Protein AF-A0A0A8K729-F1 (afdb_monomer_lite)

Organism: NCBI:txid1384459

Radius of gyration: 25.44 Å; chains: 1; bounding box: 47×19×74 Å

Secondary structure (DSSP, 8-state):
--HHHHHHHHHHHHHHHHHHHHHHHHHHHHHHHHHHHHHHHHHHHHHHHHHHHTTTS---HHHHHHHHHHHHHHHHHHHHHHHHHHHHHHHHHHHHHHHHHHHHHHHHHHHHS-TTTSPPPPP-

Sequence (124 aa):
MPEDSCDAALEELAQRELELSDAYGTMVALAAASAVSVFAFLAAVGILVLTLGILGTPAGPLGWTMVVGVGVVAALSGAVAVFGLAALVSAYANWEAAKRRRLQAYAAVQAKCPADRTPPPPST

Structure (mmCIF, N/CA/C/O backbone):
data_AF-A0A0A8K729-F1
#
_entry.id   AF-A0A0A8K729-F1
#
loop_
_atom_site.group_PDB
_atom_site.id
_atom_site.type_symbol
_atom_site.label_atom_id
_atom_site.label_alt_id
_atom_site.label_comp_id
_atom_site.label_asym_id
_atom_site.label_entity_id
_atom_site.label_seq_id
_atom_site.pdbx_PDB_ins_code
_atom_site.Cartn_x
_atom_site.Cartn_y
_atom_site.Cartn_z
_atom_site.occupancy
_atom_site.B_iso_or_equiv
_atom_site.auth_seq_id
_atom_site.auth_comp_id
_atom_site.auth_asym_id
_atom_site.auth_atom_id
_atom_site.pdbx_PDB_model_num
ATOM 1 N N . MET A 1 1 ? -25.277 -7.502 34.598 1.00 50.97 1 MET A N 1
ATOM 2 C CA . MET A 1 1 ? -23.813 -7.586 34.733 1.00 50.97 1 MET A CA 1
ATOM 3 C C . MET A 1 1 ? -23.217 -6.677 33.663 1.00 50.97 1 MET A C 1
ATOM 5 O O . MET A 1 1 ? -23.286 -7.033 32.497 1.00 50.97 1 MET A O 1
ATOM 9 N N . PRO A 1 2 ? -22.823 -5.439 34.004 1.00 60.09 2 PRO A N 1
ATOM 10 C CA . PRO A 1 2 ? -22.277 -4.474 33.042 1.00 60.09 2 PRO A CA 1
ATOM 11 C C . PRO A 1 2 ? -20.803 -4.740 32.678 1.00 60.09 2 PRO A C 1
ATOM 13 O O . PRO A 1 2 ? -20.372 -4.330 31.604 1.00 60.09 2 PRO A O 1
ATOM 16 N N . GLU A 1 3 ? -20.053 -5.459 33.520 1.00 61.44 3 GLU A N 1
ATOM 17 C CA . GLU A 1 3 ? -18.623 -5.741 33.301 1.00 61.44 3 GLU A CA 1
ATOM 18 C C . GLU A 1 3 ? -18.369 -6.650 32.089 1.00 61.44 3 GLU A C 1
ATOM 20 O O . GLU A 1 3 ? -17.582 -6.270 31.225 1.00 61.44 3 GLU A O 1
ATOM 25 N N . ASP A 1 4 ? -19.139 -7.732 31.916 1.00 72.44 4 ASP A N 1
ATOM 26 C CA . ASP A 1 4 ? -19.008 -8.634 30.753 1.00 72.44 4 ASP A CA 1
ATOM 27 C C . ASP A 1 4 ? -19.216 -7.910 29.409 1.00 72.44 4 ASP A C 1
ATOM 29 O O . ASP A 1 4 ? -18.635 -8.263 28.384 1.00 72.44 4 ASP A O 1
ATOM 33 N N . SER A 1 5 ? -20.048 -6.862 29.403 1.00 77.31 5 SER A N 1
ATOM 34 C CA . SER A 1 5 ? -20.330 -6.072 28.198 1.00 77.31 5 SER A CA 1
ATOM 35 C C . SER A 1 5 ? -19.218 -5.083 27.837 1.00 77.31 5 SER A C 1
ATOM 37 O O . SER A 1 5 ? -19.117 -4.680 26.676 1.00 77.31 5 SER A O 1
ATOM 39 N N . CYS A 1 6 ? -18.400 -4.699 28.820 1.00 78.31 6 CYS A N 1
ATOM 40 C CA . CYS A 1 6 ? -17.232 -3.848 28.632 1.00 78.31 6 CYS A CA 1
ATOM 41 C C . CYS A 1 6 ? -16.027 -4.680 28.176 1.00 78.31 6 CYS A C 1
ATOM 43 O O . CYS A 1 6 ? -15.374 -4.311 27.201 1.00 78.31 6 CYS A O 1
ATOM 45 N N . ASP A 1 7 ? -15.791 -5.835 28.803 1.00 80.56 7 ASP A N 1
ATOM 46 C CA . ASP A 1 7 ? -14.666 -6.709 28.456 1.00 80.56 7 ASP A CA 1
ATOM 47 C C . ASP A 1 7 ? -14.798 -7.250 27.018 1.00 80.56 7 ASP A C 1
ATOM 49 O O . ASP A 1 7 ? -13.837 -7.201 26.250 1.00 80.56 7 ASP A O 1
ATOM 53 N N . ALA A 1 8 ? -16.013 -7.616 26.590 1.00 82.38 8 ALA A N 1
ATOM 54 C CA . ALA A 1 8 ? -16.281 -8.002 25.201 1.00 82.38 8 ALA A CA 1
ATOM 55 C C . ALA A 1 8 ? -16.018 -6.865 24.190 1.00 82.38 8 ALA A C 1
ATOM 57 O O . ALA A 1 8 ? -15.535 -7.107 23.085 1.00 82.38 8 ALA A O 1
ATOM 58 N N . ALA A 1 9 ? -16.315 -5.612 24.555 1.00 77.12 9 ALA A N 1
ATOM 59 C CA . ALA A 1 9 ? -16.080 -4.460 23.683 1.00 77.12 9 ALA A CA 1
ATOM 60 C C . ALA A 1 9 ? -14.583 -4.110 23.580 1.00 77.12 9 ALA A C 1
ATOM 62 O O . ALA A 1 9 ? -14.120 -3.682 22.521 1.00 77.12 9 ALA A O 1
ATOM 63 N N . LEU A 1 10 ? -13.821 -4.307 24.661 1.00 78.81 10 LEU A N 1
ATOM 64 C CA . LEU A 1 10 ? -12.364 -4.149 24.674 1.00 78.81 10 LEU A CA 1
ATOM 65 C C . LEU A 1 10 ? -11.671 -5.223 23.828 1.00 78.81 10 LEU A C 1
ATOM 67 O O . LEU A 1 10 ? -10.760 -4.900 23.066 1.00 78.81 10 LEU A O 1
ATOM 71 N N . GLU A 1 11 ? -12.121 -6.475 23.913 1.00 83.00 11 GLU A N 1
ATOM 72 C CA . GLU A 1 11 ? -11.594 -7.570 23.093 1.00 83.00 11 GLU A CA 1
ATOM 73 C C . GLU A 1 11 ? -11.858 -7.333 21.597 1.00 83.00 11 GLU A C 1
ATOM 75 O O . GLU A 1 11 ? -10.954 -7.479 20.770 1.00 83.00 11 GLU A O 1
ATOM 80 N N . GLU A 1 12 ? -13.060 -6.864 21.246 1.00 81.50 12 GLU A N 1
ATOM 81 C CA . GLU A 1 12 ? -13.395 -6.486 19.871 1.00 81.50 12 GLU A CA 1
ATOM 82 C C . GLU A 1 12 ? -12.508 -5.331 19.371 1.00 81.50 12 GLU A C 1
ATOM 84 O O . GLU A 1 12 ? -12.033 -5.357 18.234 1.00 81.50 12 GLU A O 1
ATOM 89 N N . LEU A 1 13 ? -12.202 -4.343 20.220 1.00 77.88 13 LEU A N 1
ATOM 90 C CA . LEU A 1 13 ? -11.288 -3.253 19.872 1.00 77.88 13 LEU A CA 1
ATOM 91 C C . LEU A 1 13 ? -9.853 -3.749 19.620 1.00 77.88 13 LEU A C 1
ATOM 93 O O . LEU A 1 13 ? -9.237 -3.344 18.632 1.00 77.88 13 LEU A O 1
ATOM 97 N N . ALA A 1 14 ? -9.343 -4.647 20.466 1.00 80.38 14 ALA A N 1
ATOM 98 C CA . ALA A 1 14 ? -8.008 -5.230 20.324 1.00 80.38 14 ALA A CA 1
ATOM 99 C C . ALA A 1 14 ? -7.871 -6.053 19.029 1.00 80.38 14 ALA A C 1
ATOM 101 O O . ALA A 1 14 ? -6.868 -5.945 18.319 1.00 80.38 14 ALA A O 1
ATOM 102 N N . GLN A 1 15 ? -8.904 -6.816 18.656 1.00 84.12 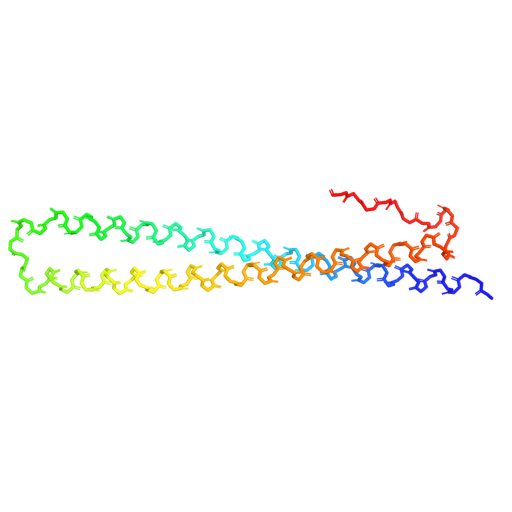15 GLN A N 1
ATOM 103 C CA . GLN A 1 15 ? -8.936 -7.522 17.370 1.00 84.12 15 GLN A CA 1
ATOM 104 C C . GLN A 1 15 ? -8.905 -6.551 16.181 1.00 84.12 15 GLN A C 1
ATOM 106 O O . GLN A 1 15 ? -8.168 -6.772 15.218 1.00 84.12 15 GLN A O 1
ATOM 111 N N . ARG A 1 16 ? -9.650 -5.438 16.248 1.00 79.12 16 ARG A N 1
ATOM 112 C CA . ARG A 1 16 ? -9.644 -4.414 15.187 1.00 79.12 16 ARG A CA 1
ATOM 113 C C . ARG A 1 16 ? -8.313 -3.675 15.074 1.00 79.12 16 ARG A C 1
ATOM 115 O O . ARG A 1 16 ? -7.969 -3.222 13.984 1.00 79.12 16 ARG A O 1
ATOM 122 N N . GLU A 1 17 ? -7.562 -3.537 16.162 1.00 77.94 17 GLU A N 1
ATOM 123 C CA . GLU A 1 17 ? -6.203 -2.987 16.119 1.00 77.94 17 GLU A CA 1
ATOM 124 C C . GLU A 1 17 ? -5.227 -3.906 15.388 1.00 77.94 17 GLU A C 1
ATOM 126 O O . GLU A 1 17 ? -4.463 -3.426 14.548 1.00 77.94 17 GLU A O 1
ATOM 131 N N . LEU A 1 18 ? -5.302 -5.215 15.641 1.00 80.25 18 LEU A N 1
ATOM 132 C CA . LEU A 1 18 ? -4.524 -6.213 14.907 1.00 80.25 18 LEU A CA 1
ATOM 133 C C . LEU A 1 18 ? -4.849 -6.176 13.408 1.00 80.25 18 LEU A C 1
ATOM 135 O O . LEU A 1 18 ? -3.929 -6.030 12.603 1.00 80.25 18 LEU A O 1
ATOM 139 N N . GLU A 1 19 ? -6.134 -6.189 13.032 1.00 77.81 19 GLU A N 1
ATOM 140 C CA . GLU A 1 19 ? -6.567 -6.044 11.630 1.00 77.81 19 GLU A CA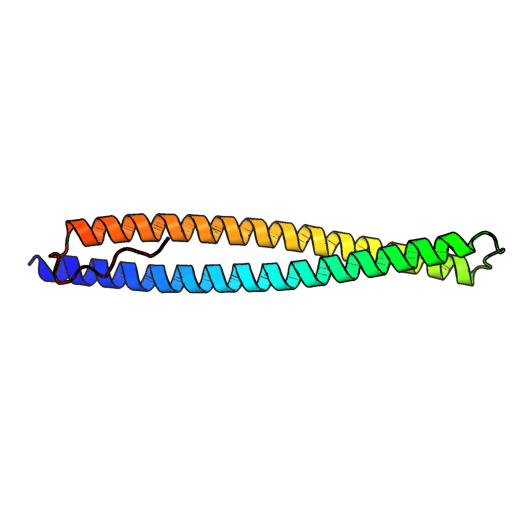 1
ATOM 141 C C . GLU A 1 19 ? -6.028 -4.756 10.981 1.00 77.81 19 GLU A C 1
ATOM 143 O O . GLU A 1 19 ? -5.601 -4.763 9.826 1.00 77.81 19 GLU A O 1
ATOM 148 N N . LEU A 1 20 ? -6.026 -3.636 11.713 1.00 77.06 20 LEU A N 1
ATOM 149 C CA . LEU A 1 20 ? -5.536 -2.356 11.202 1.00 77.06 20 LEU A CA 1
ATOM 150 C C . LEU A 1 20 ? -4.013 -2.353 11.019 1.00 77.06 20 LEU A C 1
ATOM 152 O O . LEU A 1 20 ? -3.523 -1.804 10.030 1.00 77.06 20 LEU A O 1
ATOM 156 N N . SER A 1 21 ? -3.274 -2.965 11.948 1.00 77.31 21 SER A N 1
ATOM 157 C CA . SER A 1 21 ? -1.817 -3.108 11.850 1.00 77.31 21 SER A CA 1
ATOM 158 C C . SER A 1 21 ? -1.397 -3.992 10.674 1.00 77.31 21 SER A C 1
ATOM 160 O O . SER A 1 21 ? -0.470 -3.635 9.947 1.00 77.31 21 SER A O 1
ATOM 162 N N . ASP A 1 22 ? -2.128 -5.078 10.423 1.00 82.62 22 ASP A N 1
ATOM 163 C CA . ASP A 1 22 ? -1.872 -5.994 9.310 1.00 82.62 22 ASP A CA 1
ATOM 164 C C . ASP A 1 22 ? -2.209 -5.343 7.955 1.00 82.62 22 ASP A C 1
ATOM 166 O O . ASP A 1 22 ? -1.416 -5.365 7.007 1.00 82.62 22 ASP A O 1
ATOM 170 N N . ALA A 1 23 ? -3.340 -4.629 7.886 1.00 77.69 23 ALA A N 1
ATOM 171 C CA . ALA A 1 23 ? -3.719 -3.845 6.711 1.00 77.69 23 ALA A CA 1
ATOM 172 C C . ALA A 1 23 ? -2.707 -2.724 6.408 1.00 77.69 23 ALA A C 1
ATOM 174 O O . ALA A 1 23 ? -2.369 -2.490 5.245 1.00 77.69 23 ALA A O 1
ATOM 175 N N . TYR A 1 24 ? -2.188 -2.052 7.442 1.00 77.69 24 TYR A N 1
ATOM 176 C CA . TYR A 1 24 ? -1.132 -1.050 7.294 1.00 77.69 24 TYR A CA 1
ATOM 177 C C . TYR A 1 24 ? 0.178 -1.678 6.805 1.00 77.69 24 TYR A C 1
ATOM 179 O O . TYR A 1 24 ? 0.786 -1.167 5.866 1.00 77.69 24 TYR A O 1
ATOM 187 N N . GLY A 1 25 ? 0.585 -2.813 7.381 1.00 76.62 25 GLY A N 1
ATOM 188 C CA . GLY A 1 25 ? 1.763 -3.562 6.940 1.00 76.62 25 GLY A CA 1
ATOM 189 C C . GLY A 1 25 ? 1.676 -3.948 5.463 1.00 76.62 25 GLY A C 1
ATOM 190 O O . GLY A 1 25 ? 2.613 -3.712 4.700 1.00 76.62 25 GLY A O 1
ATOM 191 N N . THR A 1 26 ? 0.512 -4.436 5.032 1.00 77.06 26 THR A N 1
ATOM 192 C CA . THR A 1 26 ? 0.242 -4.776 3.629 1.00 77.06 26 THR A CA 1
ATOM 193 C C . THR A 1 26 ? 0.301 -3.546 2.720 1.00 77.06 26 THR A C 1
ATOM 195 O O . THR A 1 26 ? 0.921 -3.592 1.655 1.00 77.06 26 THR A O 1
ATOM 198 N N . MET A 1 27 ? -0.288 -2.421 3.140 1.00 75.81 27 MET A N 1
ATOM 199 C CA . MET A 1 27 ? -0.229 -1.162 2.395 1.00 75.81 27 MET A CA 1
ATOM 200 C C . MET A 1 27 ? 1.214 -0.668 2.232 1.00 75.81 27 MET A C 1
ATOM 202 O O . MET A 1 27 ? 1.611 -0.304 1.127 1.00 75.81 27 MET A O 1
ATOM 206 N N . VAL A 1 28 ? 2.013 -0.679 3.302 1.00 77.50 28 VAL A N 1
ATOM 207 C CA . VAL A 1 28 ? 3.416 -0.236 3.274 1.00 77.50 28 VAL A CA 1
ATOM 208 C C . VAL A 1 28 ? 4.270 -1.162 2.408 1.00 77.50 28 VAL A C 1
ATOM 210 O O . VAL A 1 28 ? 5.080 -0.679 1.617 1.00 77.50 28 VAL A O 1
ATOM 213 N N . ALA A 1 29 ? 4.068 -2.479 2.497 1.00 76.06 29 ALA A N 1
ATOM 214 C CA . ALA A 1 29 ? 4.773 -3.448 1.661 1.00 76.06 29 ALA A CA 1
ATOM 215 C C . ALA A 1 29 ? 4.468 -3.238 0.168 1.00 76.06 29 ALA A C 1
ATOM 217 O O . ALA A 1 29 ? 5.385 -3.200 -0.656 1.00 76.06 29 ALA A O 1
ATOM 218 N N . LEU A 1 30 ? 3.195 -3.025 -0.182 1.00 76.19 30 LEU A N 1
ATOM 219 C CA . LEU A 1 30 ? 2.784 -2.692 -1.548 1.00 76.19 30 LEU A CA 1
ATOM 220 C C . LEU A 1 30 ? 3.326 -1.329 -1.993 1.00 76.19 30 LEU A C 1
ATOM 222 O O . LEU A 1 30 ? 3.748 -1.193 -3.140 1.00 76.19 30 LEU A O 1
ATOM 226 N N . ALA A 1 31 ? 3.374 -0.337 -1.100 1.00 71.69 31 ALA A N 1
ATOM 227 C CA . ALA A 1 31 ? 3.922 0.983 -1.401 1.00 71.69 31 ALA A CA 1
ATOM 228 C C . ALA A 1 31 ? 5.411 0.877 -1.748 1.00 71.69 31 ALA A C 1
ATOM 230 O O . ALA A 1 31 ? 5.840 1.377 -2.788 1.00 71.69 31 ALA A O 1
ATOM 231 N N . ALA A 1 32 ? 6.181 0.148 -0.938 1.00 71.75 32 ALA A N 1
ATOM 232 C CA . ALA A 1 32 ? 7.592 -0.112 -1.191 1.00 71.75 32 ALA A CA 1
ATOM 233 C C . ALA A 1 32 ? 7.810 -0.868 -2.514 1.00 71.75 32 ALA A C 1
ATOM 235 O O . ALA A 1 32 ? 8.651 -0.468 -3.319 1.00 71.75 32 ALA A O 1
ATOM 236 N N . ALA A 1 33 ? 7.013 -1.907 -2.787 1.00 70.44 33 ALA A N 1
ATOM 237 C CA . ALA A 1 33 ? 7.086 -2.657 -4.041 1.00 70.44 33 ALA A CA 1
ATOM 238 C C . ALA A 1 33 ? 6.758 -1.783 -5.266 1.00 70.44 33 ALA A C 1
ATOM 240 O O . ALA A 1 33 ? 7.445 -1.854 -6.288 1.00 70.44 33 ALA A O 1
ATOM 241 N N . SER A 1 34 ? 5.745 -0.919 -5.155 1.00 67.06 34 SER A N 1
ATOM 242 C CA . SER A 1 34 ? 5.361 0.011 -6.220 1.00 67.06 34 SER A CA 1
ATOM 243 C C . SER A 1 34 ? 6.413 1.099 -6.467 1.00 67.06 34 SER A C 1
ATOM 245 O O . SER A 1 34 ? 6.659 1.467 -7.611 1.00 67.06 34 SER A O 1
ATOM 247 N N . ALA A 1 35 ? 7.112 1.569 -5.430 1.00 72.44 35 ALA A N 1
ATOM 248 C CA . ALA A 1 35 ? 8.206 2.521 -5.599 1.00 72.44 35 ALA A CA 1
ATOM 249 C C . ALA A 1 35 ? 9.361 1.899 -6.401 1.00 72.44 35 ALA A C 1
ATOM 251 O O . ALA A 1 35 ? 9.841 2.494 -7.365 1.00 72.44 35 ALA A O 1
ATOM 252 N N . VAL A 1 36 ? 9.766 0.670 -6.056 1.00 73.12 36 VAL A N 1
ATOM 253 C CA . VAL A 1 36 ? 10.835 -0.055 -6.766 1.00 73.12 36 VAL A CA 1
ATOM 254 C C . VAL A 1 36 ? 10.466 -0.303 -8.234 1.00 73.12 36 VAL A C 1
ATOM 256 O O . VAL A 1 36 ? 11.321 -0.150 -9.110 1.00 73.12 36 VAL A O 1
ATOM 259 N N . SER A 1 37 ? 9.202 -0.621 -8.535 1.00 67.69 37 SER A N 1
ATOM 260 C CA . SER A 1 37 ? 8.758 -0.836 -9.919 1.00 67.69 37 SER A CA 1
ATOM 261 C C . SER A 1 37 ? 8.757 0.449 -10.755 1.00 67.69 37 SER A C 1
ATOM 263 O O . SER A 1 37 ? 9.140 0.410 -11.925 1.00 67.69 37 SER A O 1
ATOM 265 N N . VAL A 1 38 ? 8.425 1.602 -10.161 1.00 70.50 38 VAL A N 1
ATOM 266 C CA . VAL A 1 38 ? 8.511 2.911 -10.833 1.00 70.50 38 VAL A CA 1
ATOM 267 C C . VAL A 1 38 ? 9.960 3.261 -11.182 1.00 70.50 38 VAL A C 1
ATOM 269 O O . VAL A 1 38 ? 10.231 3.684 -12.307 1.00 70.50 38 VAL A O 1
ATOM 272 N N . PHE A 1 39 ? 10.909 3.033 -10.268 1.00 74.25 39 PHE A N 1
ATOM 273 C CA . PHE A 1 39 ? 12.332 3.241 -10.559 1.00 74.25 39 PHE A CA 1
ATOM 274 C C . PHE A 1 39 ? 12.838 2.314 -11.671 1.00 74.25 39 PHE A C 1
ATOM 276 O O . PHE A 1 39 ? 13.550 2.768 -12.568 1.00 74.25 39 PHE A O 1
ATOM 283 N N . ALA A 1 40 ? 12.436 1.039 -11.659 1.00 70.19 40 ALA A N 1
ATOM 284 C CA . ALA A 1 40 ? 12.791 0.087 -12.710 1.00 70.19 40 ALA A CA 1
ATOM 285 C C . ALA A 1 40 ? 12.230 0.503 -14.083 1.00 70.19 40 ALA A C 1
ATOM 287 O O . ALA A 1 40 ? 12.941 0.437 -15.088 1.00 70.19 40 ALA A O 1
ATOM 288 N N . PHE A 1 41 ? 10.988 0.995 -14.128 1.00 71.44 41 PHE A N 1
ATOM 289 C CA . PHE A 1 41 ? 10.378 1.506 -15.354 1.00 71.44 41 PHE A CA 1
ATOM 290 C C . PHE A 1 41 ? 11.111 2.742 -15.890 1.00 71.44 41 PHE A C 1
ATOM 292 O O . PHE A 1 41 ? 11.453 2.781 -17.071 1.00 71.44 41 PHE A O 1
ATOM 299 N N . LEU A 1 42 ? 11.415 3.725 -15.036 1.00 75.62 42 LEU A N 1
ATOM 300 C CA . LEU A 1 42 ? 12.163 4.922 -15.439 1.00 75.62 42 LEU A CA 1
ATOM 301 C C . LEU A 1 42 ? 13.554 4.574 -15.985 1.00 75.62 42 LEU A C 1
ATOM 303 O O . LEU A 1 42 ? 13.973 5.145 -16.992 1.00 75.62 42 LEU A O 1
ATOM 307 N N . ALA A 1 43 ? 14.245 3.608 -15.375 1.00 74.44 43 ALA A N 1
ATOM 308 C CA . ALA A 1 43 ? 15.523 3.114 -15.879 1.00 74.44 43 ALA A CA 1
ATOM 309 C C . ALA A 1 43 ? 15.377 2.446 -17.259 1.00 74.44 43 ALA A C 1
ATOM 311 O O . ALA A 1 43 ? 16.151 2.746 -18.169 1.00 74.44 43 ALA A O 1
ATOM 312 N N . ALA A 1 44 ? 14.360 1.598 -17.449 1.00 70.44 44 ALA A N 1
ATOM 313 C CA . ALA A 1 44 ?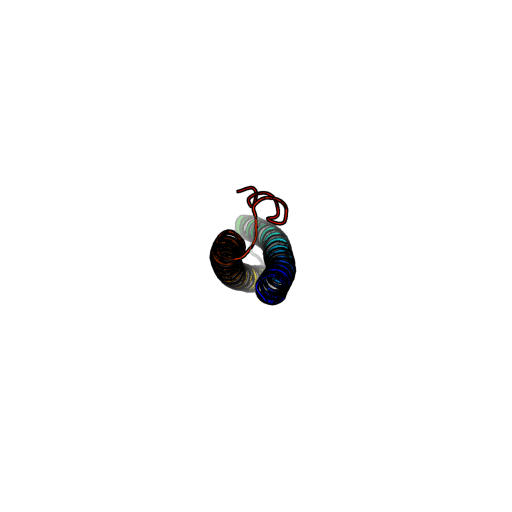 14.087 0.949 -18.732 1.00 70.44 44 ALA A CA 1
ATOM 314 C C . ALA A 1 44 ? 13.755 1.963 -19.842 1.00 70.44 44 ALA A C 1
ATOM 316 O O . ALA A 1 44 ? 14.274 1.855 -20.953 1.00 70.44 44 ALA A O 1
ATOM 317 N N . VAL A 1 45 ? 12.950 2.986 -19.536 1.00 72.81 45 VAL A N 1
ATOM 318 C CA . VAL A 1 45 ? 12.637 4.080 -20.468 1.00 72.81 45 VAL A CA 1
ATOM 319 C C . VAL A 1 45 ? 13.885 4.905 -20.783 1.00 72.81 45 VAL A C 1
ATOM 321 O O . VAL A 1 45 ? 14.119 5.225 -21.946 1.00 72.81 45 VAL A O 1
ATOM 324 N N . GLY A 1 46 ? 14.723 5.206 -19.788 1.00 74.75 46 GLY A N 1
ATOM 325 C CA . GLY A 1 46 ? 15.997 5.896 -20.000 1.00 74.75 46 GLY A CA 1
ATOM 326 C C . GLY A 1 46 ? 16.905 5.144 -20.975 1.00 74.75 46 GLY A C 1
ATOM 327 O O . GLY A 1 46 ? 17.414 5.740 -21.921 1.00 74.75 46 GLY A O 1
ATOM 328 N N . ILE A 1 47 ? 17.035 3.824 -20.808 1.00 71.31 47 ILE A N 1
ATOM 329 C CA . ILE A 1 47 ? 17.788 2.949 -21.722 1.00 71.31 47 ILE A CA 1
ATOM 330 C C . ILE A 1 47 ? 17.155 2.933 -23.123 1.00 71.31 47 ILE A C 1
ATOM 332 O O . ILE A 1 47 ? 17.876 2.961 -24.122 1.00 71.31 47 ILE A O 1
ATOM 336 N N . LEU A 1 48 ? 15.821 2.934 -23.221 1.00 69.94 48 LEU A N 1
ATOM 337 C CA . LEU A 1 48 ? 15.111 2.999 -24.502 1.00 69.94 48 LEU A CA 1
ATOM 338 C C . LEU A 1 48 ? 15.395 4.309 -25.247 1.00 69.94 48 LEU A C 1
ATOM 340 O O . LEU A 1 48 ? 15.690 4.293 -26.435 1.00 69.94 48 LEU A O 1
ATOM 344 N N . VAL A 1 49 ? 15.355 5.448 -24.556 1.00 71.00 49 VAL A N 1
ATOM 345 C CA . VAL A 1 49 ? 15.662 6.755 -25.158 1.00 71.00 49 VAL A CA 1
ATOM 346 C C . VAL A 1 49 ? 17.124 6.819 -25.601 1.00 71.00 49 VAL A C 1
ATOM 348 O O . VAL A 1 49 ? 17.416 7.312 -26.688 1.00 71.00 49 VAL A O 1
ATOM 351 N N . LEU A 1 50 ? 18.042 6.272 -24.801 1.00 70.06 50 LEU A N 1
ATOM 352 C CA . LEU A 1 50 ? 19.471 6.231 -25.120 1.00 70.06 50 LEU A CA 1
ATOM 353 C C . LEU A 1 50 ? 19.755 5.345 -26.342 1.00 70.06 50 LEU A C 1
ATOM 355 O O . LEU A 1 50 ? 20.509 5.741 -27.225 1.00 70.06 50 LEU A O 1
ATOM 359 N N . THR A 1 51 ? 19.102 4.184 -26.434 1.00 65.12 51 THR A N 1
ATOM 360 C CA . THR A 1 51 ? 19.192 3.299 -27.609 1.00 65.12 51 THR A CA 1
ATOM 361 C C . THR A 1 51 ? 18.541 3.917 -28.846 1.00 65.12 51 THR A C 1
ATOM 363 O O . THR A 1 51 ? 19.100 3.805 -29.936 1.00 65.12 51 THR A O 1
ATOM 366 N N . LEU A 1 52 ? 17.429 4.647 -28.690 1.00 65.06 52 LEU A N 1
ATOM 367 C CA . LEU A 1 52 ? 16.792 5.385 -29.782 1.00 65.06 52 LEU A CA 1
ATOM 368 C C . LEU A 1 52 ? 17.635 6.573 -30.275 1.00 65.06 52 LEU A C 1
ATOM 370 O O . LEU A 1 52 ? 17.672 6.837 -31.472 1.00 65.06 52 LEU A O 1
ATOM 374 N N . GLY A 1 53 ? 18.368 7.258 -29.394 1.00 62.59 53 GLY A N 1
ATOM 375 C CA . GLY A 1 53 ? 19.295 8.334 -29.772 1.00 62.59 53 GLY A CA 1
ATOM 376 C C . GLY A 1 53 ? 20.464 7.870 -30.653 1.00 62.59 53 GLY A C 1
ATOM 377 O O . GLY A 1 53 ? 21.060 8.676 -31.364 1.00 62.59 53 GLY A O 1
ATOM 378 N N . ILE A 1 54 ? 20.764 6.567 -30.658 1.00 59.88 54 ILE A N 1
ATOM 379 C CA . ILE A 1 54 ? 21.825 5.949 -31.467 1.00 59.88 54 ILE A CA 1
ATOM 380 C C . ILE A 1 54 ? 21.312 5.542 -32.874 1.00 59.88 54 ILE A C 1
ATOM 382 O O . ILE A 1 54 ? 22.123 5.247 -33.757 1.00 59.88 54 ILE A O 1
ATOM 386 N N . LEU A 1 55 ? 19.995 5.623 -33.158 1.00 53.53 55 LEU A N 1
ATOM 387 C CA . LEU A 1 55 ? 19.392 5.275 -34.467 1.00 53.53 55 LEU A CA 1
ATOM 388 C C . LEU A 1 55 ? 19.847 6.139 -35.661 1.00 53.53 55 LEU A C 1
ATOM 390 O O . LEU A 1 55 ? 19.466 5.851 -36.793 1.00 53.53 55 LEU A O 1
ATOM 394 N N . GLY A 1 56 ? 2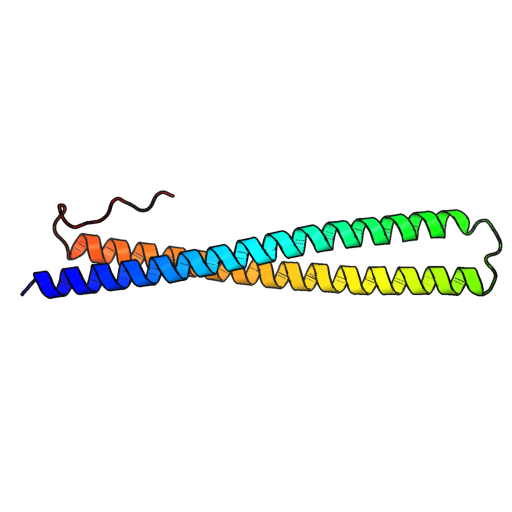0.683 7.161 -35.456 1.00 55.94 56 GLY A N 1
ATOM 395 C CA . GLY A 1 56 ? 21.395 7.830 -36.553 1.00 55.94 56 GLY A CA 1
ATOM 396 C C . GLY A 1 56 ? 22.440 6.940 -37.245 1.00 55.94 56 GLY A C 1
ATOM 397 O O . GLY A 1 56 ? 22.956 7.299 -38.301 1.00 55.94 56 GLY A O 1
ATOM 398 N N . THR A 1 57 ? 22.751 5.774 -36.673 1.00 57.69 57 THR A N 1
ATOM 399 C CA . THR A 1 57 ? 23.600 4.744 -37.283 1.00 57.69 57 THR A CA 1
ATOM 400 C C . THR A 1 57 ? 22.733 3.602 -37.820 1.00 57.69 57 THR A C 1
ATOM 402 O O . THR A 1 57 ? 21.740 3.258 -37.177 1.00 57.69 57 THR A O 1
ATOM 405 N N . PRO A 1 58 ? 23.048 3.005 -38.990 1.00 56.12 58 PRO A N 1
ATOM 406 C CA . PRO A 1 58 ? 22.270 1.904 -39.551 1.00 56.12 58 PRO A CA 1
ATOM 407 C C . PRO A 1 58 ? 22.381 0.683 -38.635 1.00 56.12 58 PRO A C 1
ATOM 409 O O . PRO A 1 58 ? 23.285 -0.144 -38.750 1.00 56.12 58 PRO A O 1
ATOM 412 N N . ALA A 1 59 ? 21.456 0.596 -37.685 1.00 58.34 59 ALA A N 1
ATOM 413 C CA . ALA A 1 59 ? 21.287 -0.536 -36.805 1.00 58.34 59 ALA A CA 1
ATOM 414 C C . ALA A 1 59 ? 20.922 -1.751 -37.667 1.00 58.34 59 ALA A C 1
ATOM 416 O O . ALA A 1 59 ? 19.802 -1.868 -38.167 1.00 58.34 59 ALA A O 1
ATOM 417 N N . GLY A 1 60 ? 21.886 -2.652 -37.869 1.00 60.78 60 GLY A N 1
ATOM 418 C CA . GLY A 1 60 ? 21.632 -3.960 -38.467 1.00 60.78 60 GLY A CA 1
ATOM 419 C C . GLY A 1 60 ? 20.589 -4.758 -37.662 1.00 60.78 60 GLY A C 1
ATOM 420 O O . GLY A 1 60 ? 20.129 -4.306 -36.613 1.00 60.78 60 GLY A O 1
ATOM 421 N N . PRO A 1 61 ? 20.223 -5.975 -38.093 1.00 62.28 61 PRO A N 1
ATOM 422 C CA . PRO A 1 61 ? 19.175 -6.785 -37.454 1.00 62.28 61 PRO A CA 1
ATOM 423 C C . PRO A 1 61 ? 19.333 -6.951 -35.925 1.00 62.28 61 PRO A C 1
ATOM 425 O O . PRO A 1 61 ? 18.336 -6.993 -35.209 1.00 62.28 61 PRO A O 1
ATOM 428 N N . LEU A 1 62 ? 20.569 -6.939 -35.408 1.00 65.25 62 LEU A N 1
ATOM 429 C CA . LEU A 1 62 ? 20.886 -6.938 -33.971 1.00 65.25 62 LEU A CA 1
ATOM 430 C C . LEU A 1 62 ? 20.388 -5.689 -33.212 1.00 65.25 62 LEU A C 1
ATOM 432 O O . LEU A 1 62 ? 19.920 -5.797 -32.077 1.00 65.25 62 LEU A O 1
ATOM 436 N N . GLY A 1 63 ? 20.445 -4.503 -33.820 1.00 67.75 63 GLY A N 1
ATOM 437 C CA . GLY A 1 63 ? 19.959 -3.275 -33.186 1.00 67.75 63 GLY A CA 1
ATOM 438 C C . GLY A 1 63 ? 18.432 -3.228 -33.105 1.00 67.75 63 GLY A C 1
ATOM 439 O O . GLY A 1 63 ? 17.887 -2.822 -32.081 1.00 67.75 63 GLY A O 1
ATOM 440 N N . TRP A 1 64 ? 17.732 -3.762 -34.111 1.00 70.75 64 TRP A N 1
ATOM 441 C CA . TRP A 1 64 ? 16.275 -3.930 -34.060 1.00 70.75 64 TRP A CA 1
ATOM 442 C C . TRP A 1 64 ? 15.838 -4.909 -32.968 1.00 70.75 64 TRP A C 1
ATOM 444 O O . TRP A 1 64 ? 14.886 -4.619 -32.245 1.00 70.75 64 TRP A O 1
ATOM 454 N N . THR A 1 65 ? 16.554 -6.025 -32.777 1.00 75.06 65 THR A N 1
ATOM 455 C CA . THR A 1 65 ? 16.256 -6.946 -31.667 1.00 75.06 65 THR A CA 1
ATOM 456 C C . THR A 1 65 ? 16.444 -6.300 -30.295 1.00 75.06 65 THR A C 1
ATOM 458 O O . THR A 1 65 ? 15.651 -6.567 -29.394 1.00 75.06 65 THR A O 1
ATOM 461 N N . MET A 1 66 ? 17.425 -5.402 -30.138 1.00 70.31 66 MET A N 1
ATOM 462 C CA . MET A 1 66 ? 17.592 -4.624 -28.906 1.00 70.31 66 MET A CA 1
ATOM 463 C C . MET A 1 66 ? 16.427 -3.657 -28.682 1.00 70.31 66 MET A C 1
ATOM 465 O O . MET A 1 66 ? 15.863 -3.647 -27.594 1.00 70.31 66 MET A O 1
ATOM 469 N N . VAL A 1 67 ? 16.019 -2.891 -29.699 1.00 71.88 67 VAL A N 1
ATOM 470 C CA . VAL A 1 67 ? 14.894 -1.943 -29.585 1.00 71.88 67 VAL A CA 1
ATOM 471 C C . VAL A 1 67 ? 13.592 -2.666 -29.235 1.00 71.88 67 VAL A C 1
ATOM 473 O O . VAL A 1 67 ? 12.877 -2.242 -28.328 1.00 71.88 67 VAL A O 1
ATOM 476 N N . VAL A 1 68 ? 13.304 -3.792 -29.897 1.00 78.62 68 VAL A N 1
ATOM 477 C CA . VAL A 1 68 ? 12.131 -4.624 -29.584 1.00 78.62 68 VAL A CA 1
ATOM 478 C C . VAL A 1 68 ? 12.233 -5.192 -28.167 1.00 78.62 68 VAL A C 1
ATOM 480 O O . VAL A 1 68 ? 11.266 -5.114 -27.414 1.00 78.62 68 VAL A O 1
ATOM 483 N N . GLY A 1 69 ? 13.402 -5.704 -27.772 1.00 76.12 69 GLY A N 1
ATOM 484 C CA . GLY A 1 69 ? 13.636 -6.226 -26.425 1.00 76.12 69 GLY A CA 1
ATOM 485 C C . GLY A 1 69 ? 13.399 -5.177 -25.338 1.00 76.12 69 GLY A C 1
ATOM 486 O O . GLY A 1 69 ? 12.662 -5.433 -24.387 1.00 76.12 69 GLY A O 1
ATOM 487 N N . VAL A 1 70 ? 13.947 -3.970 -25.502 1.00 74.94 70 VAL A N 1
ATOM 488 C CA . VAL A 1 70 ? 13.737 -2.865 -24.555 1.00 74.94 70 VAL A CA 1
ATOM 489 C C . VAL A 1 70 ? 12.274 -2.408 -24.563 1.00 74.94 70 VAL A C 1
ATOM 491 O O . VAL A 1 70 ? 11.717 -2.150 -23.498 1.00 74.94 70 VAL A O 1
ATOM 494 N N . GLY A 1 71 ? 11.615 -2.380 -25.725 1.00 74.06 71 GLY A N 1
ATOM 495 C CA . GLY A 1 71 ? 10.185 -2.083 -25.830 1.00 74.06 71 GLY A CA 1
ATOM 496 C C . GLY A 1 71 ? 9.310 -3.073 -25.053 1.00 74.06 71 GLY A C 1
ATOM 497 O O . GLY A 1 71 ? 8.411 -2.659 -24.320 1.00 74.06 71 GLY A O 1
ATOM 498 N N . VAL A 1 72 ? 9.609 -4.373 -25.139 1.00 81.50 72 VAL A N 1
ATOM 499 C CA . VAL A 1 72 ? 8.911 -5.419 -24.371 1.00 81.50 72 VAL A CA 1
ATOM 500 C C . VAL A 1 72 ? 9.155 -5.257 -22.869 1.00 81.50 72 VAL A C 1
ATOM 502 O O . VAL A 1 72 ? 8.205 -5.311 -22.088 1.00 81.50 72 VAL A O 1
ATOM 505 N N . VAL A 1 73 ? 10.398 -5.002 -22.449 1.00 78.44 73 VAL A N 1
ATOM 506 C CA . VAL A 1 73 ? 10.729 -4.762 -21.031 1.00 78.44 73 VAL A CA 1
ATOM 507 C C . VAL A 1 73 ? 10.007 -3.525 -20.494 1.00 78.44 73 VAL A C 1
ATOM 509 O O . VAL A 1 73 ? 9.469 -3.568 -19.385 1.00 78.44 73 VAL A O 1
ATOM 512 N N . ALA A 1 74 ? 9.940 -2.445 -21.276 1.00 75.19 74 ALA A N 1
ATOM 513 C CA . ALA A 1 74 ? 9.216 -1.233 -20.908 1.00 75.19 74 ALA A CA 1
ATOM 514 C C . ALA A 1 74 ? 7.710 -1.501 -20.760 1.00 75.19 74 ALA A C 1
ATOM 516 O O . ALA A 1 74 ? 7.116 -1.105 -19.759 1.00 75.19 74 ALA A O 1
ATOM 517 N N . ALA A 1 75 ? 7.099 -2.232 -21.697 1.00 79.56 75 ALA A N 1
ATOM 518 C CA . ALA A 1 75 ? 5.683 -2.591 -21.628 1.00 79.56 75 ALA A CA 1
ATOM 519 C C . ALA A 1 75 ? 5.359 -3.457 -20.396 1.00 79.56 75 ALA A C 1
ATOM 521 O O . ALA A 1 75 ? 4.414 -3.159 -19.665 1.00 79.56 75 ALA A O 1
ATOM 522 N N . LEU A 1 76 ? 6.169 -4.487 -20.121 1.00 82.12 76 LEU A N 1
ATOM 523 C CA . LEU A 1 76 ? 6.002 -5.346 -18.943 1.00 82.12 76 LEU A CA 1
ATOM 524 C C . LEU A 1 76 ? 6.176 -4.561 -17.638 1.00 82.12 76 LEU A C 1
ATOM 526 O O . LEU A 1 76 ? 5.369 -4.699 -16.720 1.00 82.12 76 LEU A O 1
ATOM 530 N N . SER A 1 77 ? 7.186 -3.694 -17.571 1.00 79.12 77 SER A N 1
ATOM 531 C CA . SER A 1 77 ? 7.439 -2.848 -16.400 1.00 79.12 77 SER A CA 1
ATOM 532 C C . SER A 1 77 ? 6.293 -1.857 -16.165 1.00 79.12 77 SER A C 1
ATOM 534 O O . SER A 1 77 ? 5.865 -1.672 -15.028 1.00 79.12 77 SER A O 1
ATOM 536 N N . GLY A 1 78 ? 5.738 -1.274 -17.234 1.00 75.19 78 GLY A N 1
ATOM 537 C CA . GLY A 1 78 ? 4.562 -0.407 -17.161 1.00 75.19 78 GLY A CA 1
ATOM 538 C C . GLY A 1 78 ? 3.319 -1.148 -16.666 1.00 75.19 78 GLY A C 1
ATOM 539 O O . GLY A 1 78 ? 2.615 -0.647 -15.791 1.00 75.19 78 GLY A O 1
ATOM 540 N N . ALA A 1 79 ? 3.078 -2.370 -17.150 1.00 82.56 79 ALA A N 1
ATOM 541 C CA . ALA A 1 79 ? 1.977 -3.203 -16.670 1.00 82.56 79 ALA A CA 1
ATOM 542 C C . ALA A 1 79 ? 2.118 -3.519 -15.171 1.00 82.56 79 ALA A C 1
ATOM 544 O O . ALA A 1 79 ? 1.174 -3.309 -14.411 1.00 82.56 79 ALA A O 1
ATOM 545 N N . VAL A 1 80 ? 3.303 -3.947 -14.722 1.00 81.38 80 VAL A N 1
ATOM 546 C CA . VAL A 1 80 ? 3.577 -4.215 -13.299 1.00 81.38 80 VAL A CA 1
ATOM 547 C C . VAL A 1 80 ? 3.382 -2.959 -12.448 1.00 81.38 80 VAL A C 1
ATOM 549 O O . VAL A 1 80 ? 2.800 -3.045 -11.367 1.00 81.38 80 VAL A O 1
ATOM 552 N N . ALA A 1 81 ? 3.807 -1.789 -12.931 1.00 76.88 81 ALA A N 1
ATOM 553 C CA . ALA A 1 81 ? 3.598 -0.525 -12.230 1.00 76.88 81 ALA A CA 1
ATOM 554 C C . ALA A 1 81 ? 2.103 -0.197 -12.068 1.00 76.88 81 ALA A C 1
ATOM 556 O O . ALA A 1 81 ? 1.667 0.130 -10.966 1.00 76.88 81 ALA A O 1
ATOM 557 N N . VAL A 1 82 ? 1.299 -0.347 -13.128 1.00 82.12 82 VAL A N 1
ATOM 558 C CA . VAL A 1 82 ? -0.154 -0.098 -13.081 1.00 82.12 82 VAL A CA 1
ATOM 559 C C . VAL A 1 82 ? -0.863 -1.089 -12.156 1.00 82.12 82 VAL A C 1
ATOM 561 O O . VAL A 1 82 ? -1.666 -0.675 -11.320 1.00 82.12 82 VAL A O 1
ATOM 564 N N . PHE A 1 83 ? -0.551 -2.384 -12.254 1.00 84.69 83 PHE A N 1
ATOM 565 C CA . PHE A 1 83 ? -1.118 -3.401 -11.363 1.00 84.69 83 PHE A CA 1
ATOM 566 C C . PHE A 1 83 ? -0.718 -3.171 -9.901 1.00 84.69 83 PHE A C 1
ATOM 568 O O . PHE A 1 83 ? -1.566 -3.270 -9.014 1.00 84.69 83 PHE A O 1
ATOM 575 N N . GLY A 1 84 ? 0.542 -2.810 -9.644 1.00 81.00 84 GLY A N 1
ATOM 576 C CA . GLY A 1 84 ? 1.025 -2.459 -8.310 1.00 81.00 84 GLY A CA 1
ATOM 577 C C . GLY A 1 84 ? 0.308 -1.238 -7.735 1.00 81.00 84 GLY A C 1
ATOM 578 O O . GLY A 1 84 ? -0.098 -1.259 -6.575 1.00 81.00 84 GLY A O 1
ATOM 579 N N . LEU A 1 85 ? 0.072 -0.209 -8.555 1.00 80.75 85 LEU A N 1
ATOM 580 C CA . LEU A 1 85 ? -0.687 0.977 -8.159 1.00 80.75 85 LEU A CA 1
ATOM 581 C C . LEU A 1 85 ? -2.149 0.631 -7.835 1.00 80.75 85 LEU A C 1
ATOM 583 O O . LEU A 1 85 ? -2.674 1.072 -6.817 1.00 80.75 85 LEU A O 1
ATOM 587 N N . ALA A 1 86 ? -2.805 -0.187 -8.661 1.00 83.19 86 ALA A N 1
ATOM 588 C CA . ALA A 1 86 ? -4.178 -0.625 -8.413 1.00 83.19 86 ALA A CA 1
ATOM 589 C C . ALA A 1 86 ? -4.291 -1.436 -7.108 1.00 83.19 86 ALA A C 1
ATOM 591 O O . ALA A 1 86 ? -5.188 -1.190 -6.297 1.00 83.19 86 ALA A O 1
ATOM 592 N N . ALA A 1 87 ? -3.346 -2.350 -6.869 1.00 81.12 87 ALA A N 1
ATOM 593 C CA . ALA A 1 87 ? -3.260 -3.105 -5.622 1.00 81.12 87 ALA A CA 1
ATOM 594 C C . ALA A 1 87 ? -3.043 -2.175 -4.418 1.00 81.12 87 ALA A C 1
ATOM 596 O O . ALA A 1 87 ? -3.739 -2.311 -3.412 1.00 81.12 87 ALA A O 1
ATOM 597 N N . LEU A 1 88 ? -2.159 -1.180 -4.539 1.00 80.44 88 LEU A N 1
ATOM 598 C CA . LEU A 1 88 ? -1.914 -0.183 -3.499 1.00 80.44 88 LEU A CA 1
ATOM 599 C C . LEU A 1 88 ? -3.177 0.618 -3.155 1.00 80.44 88 LEU A C 1
ATOM 601 O O . LEU A 1 88 ? -3.503 0.773 -1.981 1.00 80.44 88 LEU A O 1
ATOM 605 N N . VAL A 1 89 ? -3.910 1.092 -4.166 1.00 85.31 89 VAL A N 1
ATOM 606 C CA . VAL A 1 89 ? -5.167 1.832 -3.970 1.00 85.31 89 VAL A CA 1
ATOM 607 C C . VAL A 1 89 ? -6.204 0.960 -3.262 1.00 85.31 89 VAL A C 1
ATOM 609 O O . VAL A 1 89 ? -6.864 1.422 -2.333 1.00 85.31 89 VAL A O 1
ATOM 612 N N . SER A 1 90 ? -6.319 -0.315 -3.643 1.00 85.25 90 SER A N 1
ATOM 613 C CA . SER A 1 90 ? -7.231 -1.248 -2.971 1.00 85.25 90 SER A CA 1
ATOM 614 C C . SER A 1 90 ? -6.836 -1.505 -1.510 1.00 85.25 90 SER A C 1
ATOM 616 O O . SER A 1 90 ? -7.693 -1.491 -0.626 1.00 85.25 90 SER A O 1
ATOM 618 N N . ALA A 1 91 ? -5.536 -1.654 -1.230 1.00 79.56 91 ALA A N 1
ATOM 619 C CA . ALA A 1 91 ? -5.017 -1.821 0.123 1.00 79.56 91 ALA A CA 1
ATOM 620 C C . ALA A 1 91 ? -5.258 -0.568 0.976 1.00 79.56 91 ALA A C 1
ATOM 622 O O . ALA A 1 91 ? -5.654 -0.683 2.134 1.00 79.56 91 ALA A O 1
ATOM 623 N N . TYR A 1 92 ? -5.107 0.622 0.390 1.00 82.62 92 TYR A N 1
ATOM 624 C CA . TYR A 1 92 ? -5.420 1.881 1.061 1.00 82.62 92 TYR A CA 1
ATOM 625 C C . TYR A 1 92 ? -6.907 2.003 1.407 1.00 82.62 92 TYR A C 1
ATOM 627 O O . TYR A 1 92 ? -7.249 2.346 2.537 1.00 82.62 92 TYR A O 1
ATOM 635 N N . ALA A 1 93 ? -7.800 1.662 0.473 1.00 86.06 93 ALA A N 1
ATOM 636 C CA . ALA A 1 93 ? -9.239 1.666 0.725 1.00 86.06 93 ALA A CA 1
ATOM 637 C C . ALA A 1 93 ? -9.626 0.687 1.850 1.00 86.06 93 ALA A C 1
ATOM 639 O O . ALA A 1 93 ? -10.440 1.022 2.714 1.00 86.06 93 ALA A O 1
ATOM 640 N N . ASN A 1 94 ? -9.004 -0.496 1.883 1.00 85.19 94 ASN A N 1
ATOM 641 C CA . ASN A 1 94 ? -9.195 -1.471 2.957 1.00 85.19 94 ASN A CA 1
ATOM 642 C C . ASN A 1 94 ? -8.686 -0.947 4.308 1.00 85.19 94 ASN A C 1
ATOM 644 O O . ASN A 1 94 ? -9.375 -1.097 5.318 1.00 85.19 94 ASN A O 1
ATOM 648 N N . TRP A 1 95 ? -7.525 -0.285 4.329 1.00 81.50 95 TRP A N 1
ATOM 649 C CA . TRP A 1 95 ? -6.979 0.343 5.532 1.00 81.50 95 TRP A CA 1
ATOM 650 C C . TRP A 1 95 ? -7.882 1.470 6.057 1.00 81.50 95 TRP A C 1
ATOM 652 O O . TRP A 1 95 ? -8.191 1.513 7.249 1.00 81.50 95 TRP A O 1
ATOM 662 N N . GLU A 1 96 ? -8.392 2.340 5.181 1.00 85.69 96 GLU A N 1
ATOM 663 C CA . GLU A 1 96 ? -9.363 3.368 5.570 1.00 85.69 96 GLU A CA 1
ATOM 664 C C . GLU A 1 96 ? -10.659 2.766 6.125 1.00 85.69 96 GLU A C 1
ATOM 666 O O . GLU A 1 96 ? -11.206 3.260 7.116 1.00 85.69 96 GLU A O 1
ATOM 671 N N . ALA A 1 97 ? -11.169 1.705 5.495 1.00 85.75 97 ALA A N 1
ATOM 672 C CA . ALA A 1 97 ? -12.360 1.012 5.967 1.00 85.75 97 ALA A CA 1
ATOM 673 C C . ALA A 1 97 ? -12.129 0.397 7.358 1.00 85.75 97 ALA A C 1
ATOM 675 O O . ALA A 1 97 ? -12.987 0.534 8.234 1.00 85.75 97 ALA A O 1
ATOM 676 N N . ALA A 1 98 ? -10.961 -0.209 7.594 1.00 81.44 98 ALA A N 1
ATOM 677 C CA . ALA A 1 98 ? -10.562 -0.718 8.904 1.00 81.44 98 ALA A CA 1
ATOM 678 C C . ALA A 1 98 ? -10.455 0.411 9.947 1.00 81.44 98 ALA A C 1
ATOM 680 O O . ALA A 1 98 ? -10.981 0.273 11.054 1.00 81.44 98 ALA A O 1
ATOM 681 N N . LYS A 1 99 ? -9.883 1.572 9.582 1.00 80.25 99 LYS A N 1
ATOM 682 C CA . LYS A 1 99 ? -9.799 2.756 10.461 1.00 80.25 99 LYS A CA 1
ATOM 683 C C . LYS A 1 99 ? -11.188 3.225 10.897 1.00 80.25 99 LYS A C 1
ATOM 685 O O . LYS A 1 99 ? -11.405 3.476 12.082 1.00 80.25 99 LYS A O 1
ATO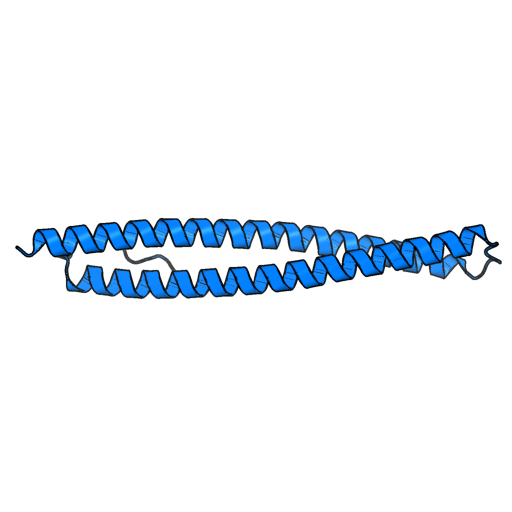M 690 N N . ARG A 1 100 ? -12.156 3.276 9.974 1.00 85.94 100 ARG A N 1
ATOM 691 C CA . ARG A 1 100 ? -13.551 3.635 10.297 1.00 85.94 100 ARG A CA 1
ATOM 692 C C . ARG A 1 100 ? -14.208 2.629 11.245 1.00 85.94 100 ARG A C 1
ATOM 694 O O . ARG A 1 100 ? -14.861 3.051 12.196 1.00 85.94 100 ARG A O 1
ATOM 701 N N . ARG A 1 101 ? -14.009 1.322 11.032 1.00 82.06 101 ARG A N 1
ATOM 702 C CA . ARG A 1 101 ? -14.541 0.272 11.925 1.00 82.06 101 ARG A CA 1
ATOM 703 C C . ARG A 1 101 ? -13.959 0.375 13.336 1.00 82.06 101 ARG A C 1
ATOM 705 O O . ARG A 1 101 ? -14.712 0.292 14.301 1.00 82.06 101 ARG A O 1
ATOM 712 N N . ARG A 1 102 ? -12.652 0.639 13.465 1.00 81.25 102 ARG A N 1
ATOM 713 C CA . ARG A 1 102 ? -12.001 0.869 14.766 1.00 81.25 102 ARG A CA 1
ATOM 714 C C . ARG A 1 102 ? -12.591 2.078 15.494 1.00 81.25 102 ARG A C 1
ATOM 716 O O . ARG A 1 102 ? -12.865 1.983 16.682 1.00 81.25 102 ARG A O 1
ATOM 723 N N . LEU A 1 103 ? -12.831 3.192 14.797 1.00 83.12 103 LEU A N 1
ATOM 724 C CA . LEU A 1 103 ? -13.443 4.386 15.401 1.00 83.12 103 LEU A CA 1
ATOM 725 C C . LEU A 1 103 ? -14.866 4.116 15.914 1.00 83.12 103 LEU A C 1
ATOM 727 O O . LEU A 1 103 ? -15.230 4.587 16.989 1.00 83.12 103 LEU A O 1
ATOM 731 N N . GLN A 1 104 ? -15.656 3.330 15.177 1.00 83.12 104 GLN A N 1
ATOM 732 C CA . GLN A 1 104 ? -16.995 2.919 15.613 1.00 83.12 104 GLN A CA 1
ATOM 733 C C . GLN A 1 104 ? -16.941 1.995 16.838 1.00 83.12 104 GLN A C 1
ATOM 735 O O . GLN A 1 104 ? -17.692 2.207 17.790 1.00 83.12 104 GLN A O 1
ATOM 740 N N . ALA A 1 105 ? -16.028 1.018 16.847 1.00 80.81 105 ALA A N 1
ATOM 741 C CA . ALA A 1 105 ? -15.810 0.143 17.999 1.00 80.81 105 ALA A CA 1
ATOM 742 C C . ALA A 1 105 ? -15.346 0.940 19.229 1.00 80.81 105 ALA A C 1
ATOM 744 O O . ALA A 1 105 ? -15.862 0.739 20.324 1.00 80.81 105 ALA A O 1
ATOM 745 N N . TYR A 1 106 ? -14.454 1.918 19.045 1.00 80.44 106 TYR A N 1
ATOM 746 C CA . TYR A 1 106 ? -13.993 2.797 20.119 1.00 80.44 106 TYR A CA 1
ATOM 747 C C . TYR A 1 106 ? -15.138 3.620 20.721 1.00 80.44 106 TYR A C 1
ATOM 749 O O . TYR A 1 106 ? -15.271 3.683 21.940 1.00 80.44 106 TYR A O 1
ATOM 757 N N . ALA A 1 107 ? -16.020 4.186 19.890 1.00 82.06 107 ALA A N 1
ATOM 758 C CA . ALA A 1 107 ? -17.214 4.883 20.372 1.00 82.06 107 ALA A CA 1
ATOM 759 C C . ALA A 1 107 ? -18.154 3.951 21.165 1.00 82.06 107 ALA A C 1
ATOM 761 O O . ALA A 1 107 ? -18.738 4.366 22.166 1.00 82.06 107 ALA A O 1
ATOM 762 N N . ALA A 1 108 ? -18.271 2.681 20.760 1.00 80.44 108 ALA A N 1
ATOM 763 C CA . ALA A 1 108 ? -19.044 1.679 21.492 1.00 80.44 108 ALA A CA 1
ATOM 764 C C . ALA A 1 108 ? -18.406 1.309 22.844 1.00 80.44 108 ALA A C 1
ATOM 766 O O . ALA A 1 108 ? -19.130 1.169 23.830 1.00 80.44 108 ALA A O 1
ATOM 767 N N . VAL A 1 109 ? -17.073 1.204 22.916 1.00 81.44 109 VAL A N 1
ATOM 768 C CA . VAL A 1 109 ? -16.326 1.019 24.176 1.00 81.44 109 VAL A CA 1
ATOM 769 C C . VAL A 1 109 ? -16.550 2.215 25.099 1.00 81.44 109 VAL A C 1
ATOM 771 O O . VAL A 1 109 ? -16.866 2.036 26.270 1.00 81.44 109 VAL A O 1
ATOM 774 N N . GLN A 1 110 ? -16.488 3.436 24.566 1.00 81.94 110 GLN A N 1
ATOM 775 C CA . GLN A 1 110 ? -16.686 4.667 25.334 1.00 81.94 110 GLN A CA 1
ATOM 776 C C . GLN A 1 110 ? -18.103 4.794 25.922 1.00 81.94 110 GLN A C 1
ATOM 778 O O . GLN A 1 110 ? -18.282 5.406 26.971 1.00 81.94 110 GLN A O 1
ATOM 783 N N . ALA A 1 111 ? -19.108 4.200 25.269 1.00 79.69 111 ALA A N 1
ATOM 784 C CA . ALA A 1 111 ? -20.486 4.166 25.755 1.00 79.69 111 ALA A CA 1
ATOM 785 C C . ALA A 1 111 ? -20.752 3.059 26.795 1.00 79.69 111 ALA A C 1
ATOM 787 O O . ALA A 1 111 ? -21.697 3.172 27.574 1.00 79.69 111 ALA A O 1
ATOM 788 N N . LYS A 1 112 ? -19.963 1.975 26.786 1.00 77.38 112 LYS A N 1
ATOM 789 C CA . LYS A 1 112 ? -20.192 0.771 27.609 1.00 77.38 112 LYS A CA 1
ATOM 790 C C . LYS A 1 112 ? -19.231 0.629 28.791 1.00 77.38 112 LYS A C 1
ATOM 792 O O . LYS A 1 112 ? -19.574 -0.044 29.759 1.00 77.38 112 LYS A O 1
ATOM 797 N N . CYS A 1 113 ? -18.051 1.240 28.726 1.00 76.62 113 CYS A N 1
ATOM 798 C CA . CYS A 1 113 ? -17.014 1.131 29.746 1.00 76.62 113 CYS A CA 1
ATOM 799 C C . CYS A 1 113 ? -16.890 2.414 30.588 1.00 76.62 113 CYS A C 1
ATOM 801 O O . CYS A 1 113 ? -17.058 3.518 30.068 1.00 76.62 113 CYS A O 1
ATOM 803 N N . PRO A 1 114 ? -16.556 2.298 31.887 1.00 73.56 114 PRO A N 1
ATOM 804 C CA . PRO A 1 114 ? -16.210 3.447 32.718 1.00 73.56 114 PRO A CA 1
ATOM 805 C C . PRO A 1 114 ? -14.889 4.090 32.259 1.00 73.56 114 PRO A C 1
ATOM 807 O O . PRO A 1 114 ? -14.008 3.403 31.742 1.00 73.56 114 PRO A O 1
ATOM 810 N N . ALA A 1 115 ? -14.732 5.394 32.517 1.00 69.00 115 ALA A N 1
ATOM 811 C CA . ALA A 1 115 ? -13.591 6.207 32.069 1.00 69.00 115 ALA A CA 1
ATOM 812 C C . ALA A 1 115 ? -12.205 5.671 32.499 1.00 69.00 115 ALA A C 1
ATOM 814 O O . ALA A 1 115 ? -11.206 5.951 31.844 1.00 69.00 115 ALA A O 1
ATOM 815 N N . ASP A 1 116 ? -12.157 4.880 33.574 1.00 72.00 116 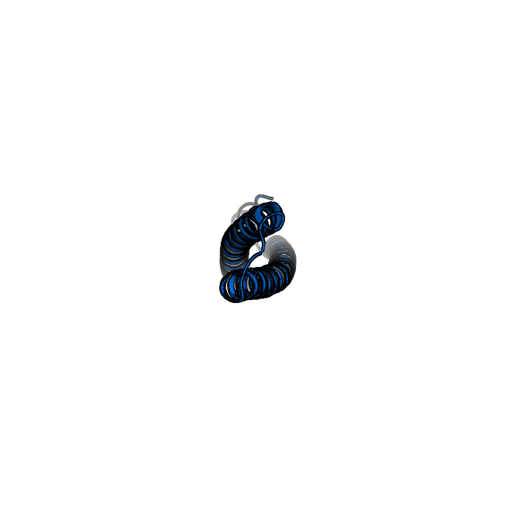ASP A N 1
ATOM 816 C CA . ASP A 1 116 ? -10.939 4.258 34.112 1.00 72.00 116 ASP A CA 1
ATOM 817 C C . ASP A 1 116 ? -10.459 3.039 33.297 1.00 72.00 116 ASP A C 1
ATOM 819 O O . ASP A 1 116 ? -9.285 2.685 33.334 1.00 72.00 116 ASP A O 1
ATOM 823 N N . ARG A 1 117 ? -11.361 2.376 32.551 1.00 66.88 117 ARG A N 1
ATOM 824 C CA . ARG A 1 117 ? -11.035 1.218 31.691 1.00 66.88 117 ARG A CA 1
ATOM 825 C C . ARG A 1 117 ? -10.974 1.565 30.203 1.00 66.88 117 ARG A C 1
ATOM 827 O O . ARG A 1 117 ? -10.563 0.728 29.404 1.00 66.88 117 ARG A O 1
ATOM 834 N N . THR A 1 118 ? -11.391 2.766 29.804 1.00 69.19 118 THR A N 1
ATOM 835 C CA . THR A 1 118 ? -11.278 3.203 28.407 1.00 69.19 118 THR A CA 1
ATOM 836 C C . THR A 1 118 ? -9.812 3.431 28.028 1.00 69.19 118 THR A C 1
ATOM 838 O O . THR A 1 118 ? -9.154 4.254 28.668 1.00 69.19 118 THR A O 1
ATOM 841 N N . PRO A 1 119 ? -9.290 2.752 26.987 1.00 65.19 119 PRO A N 1
ATOM 842 C CA . PRO A 1 119 ? -7.953 3.029 26.475 1.00 65.19 119 PRO A CA 1
ATOM 843 C C . PRO A 1 119 ? -7.865 4.473 25.951 1.00 65.19 119 PRO A C 1
ATOM 845 O O . PRO A 1 119 ? -8.892 5.050 25.586 1.00 65.19 119 PRO A O 1
ATOM 848 N N . PRO A 1 120 ? -6.663 5.082 25.919 1.00 67.06 120 PRO A N 1
ATOM 849 C CA . PRO A 1 120 ? -6.489 6.451 25.445 1.00 67.06 120 PRO A CA 1
ATOM 850 C C . PRO A 1 120 ? -7.000 6.612 24.004 1.00 67.06 120 PRO A C 1
ATOM 852 O O . PRO A 1 120 ? -6.947 5.657 23.220 1.00 67.06 120 PRO A O 1
ATOM 855 N N . PRO A 1 121 ? -7.483 7.814 23.635 1.00 62.47 121 PRO A N 1
ATOM 856 C CA . PRO A 1 121 ? -8.050 8.052 22.317 1.00 62.47 121 PRO A CA 1
ATOM 857 C C . PRO A 1 121 ? -7.041 7.700 21.221 1.00 62.47 121 PRO A C 1
ATOM 859 O O . PRO A 1 121 ? -5.851 7.993 21.370 1.00 62.47 121 PRO A O 1
ATOM 862 N N . PRO A 1 122 ? -7.497 7.085 20.114 1.00 61.44 122 PRO A N 1
ATOM 863 C CA . PRO A 1 122 ? -6.609 6.703 19.028 1.00 61.44 122 PRO A CA 1
ATOM 864 C C . PRO A 1 122 ? -5.904 7.954 18.492 1.00 61.44 122 PRO A C 1
ATOM 866 O O . PRO A 1 122 ? -6.561 8.892 18.039 1.00 61.44 122 PRO A O 1
ATOM 869 N N . SER A 1 123 ? -4.569 7.977 18.556 1.00 58.12 123 SER A N 1
ATOM 870 C CA . SER A 1 123 ? -3.775 9.059 17.974 1.00 58.12 123 SER A CA 1
ATOM 871 C C . SER A 1 123 ? -3.992 9.075 16.460 1.00 58.12 123 SER A C 1
ATOM 873 O O . SER A 1 123 ? -3.873 8.035 15.806 1.00 58.12 123 SER A O 1
ATOM 875 N N . THR A 1 124 ? -4.385 10.241 15.944 1.00 49.59 124 THR A N 1
ATOM 876 C CA . THR A 1 124 ? -4.774 10.490 14.545 1.00 49.59 124 THR A CA 1
ATOM 877 C C . THR A 1 124 ? -3.699 10.143 13.538 1.00 49.59 124 THR A C 1
ATOM 879 O O . THR A 1 124 ? -2.541 10.535 13.798 1.00 49.59 124 THR A O 1
#

pLDDT: mean 74.52, std 8.2, range [49.59, 86.06]

Foldseek 3Di:
DLVVVLVVLVVVLVVLVVVLVVLVVQLVVLVVVLVVLVVQLVVLVVVLVVLVVPVVDPDDPVSVVVNVVSVVSNVVSVVSNVVSVVSSVVSVVSSVVSVVVSVVSLVSSVVRDDPVPRDPDPDD